Protein AF-A0A7W8NBH7-F1 (afdb_monomer_lite)

Radius of gyration: 16.89 Å; chains: 1; bounding box: 38×24×56 Å

Structure (mmCIF, N/CA/C/O backbone):
data_AF-A0A7W8NBH7-F1
#
_entry.id   AF-A0A7W8NBH7-F1
#
loop_
_atom_site.group_PDB
_atom_site.id
_atom_site.type_symbol
_atom_site.label_atom_id
_atom_site.label_alt_id
_atom_site.label_comp_id
_atom_site.label_asym_id
_atom_site.label_entity_id
_atom_site.label_seq_id
_atom_site.pdbx_PDB_ins_code
_atom_site.Cartn_x
_atom_site.Cartn_y
_atom_site.Cartn_z
_atom_site.occupancy
_atom_site.B_iso_or_equiv
_atom_site.auth_seq_id
_atom_site.auth_comp_id
_atom_site.auth_asym_id
_atom_site.auth_atom_id
_atom_site.pdbx_PDB_model_num
ATOM 1 N N . MET A 1 1 ? 9.100 4.836 38.110 1.00 39.12 1 MET A N 1
ATOM 2 C CA . MET A 1 1 ? 7.838 4.138 38.430 1.00 39.12 1 MET A CA 1
ATOM 3 C C . MET A 1 1 ? 6.804 4.606 37.420 1.00 39.12 1 MET A C 1
ATOM 5 O O . MET A 1 1 ? 6.423 5.764 37.499 1.00 39.12 1 MET A O 1
ATOM 9 N N . THR A 1 2 ? 6.393 3.784 36.453 1.00 36.31 2 THR A N 1
ATOM 10 C CA . THR A 1 2 ? 5.318 4.184 35.526 1.00 36.31 2 THR A CA 1
ATOM 11 C C . THR A 1 2 ? 4.291 3.064 35.454 1.00 36.31 2 THR A C 1
ATOM 13 O O . THR A 1 2 ? 4.580 1.980 34.955 1.00 36.31 2 THR A O 1
ATOM 16 N N . GLY A 1 3 ? 3.137 3.328 36.069 1.00 39.16 3 GLY A N 1
ATOM 17 C CA . GLY A 1 3 ? 1.977 2.447 36.165 1.00 39.16 3 GLY A CA 1
ATOM 18 C C . GLY A 1 3 ? 1.180 2.333 34.856 1.00 39.16 3 GLY A C 1
ATOM 19 O O . GLY A 1 3 ? 1.622 2.809 33.812 1.00 39.16 3 GLY A O 1
ATOM 20 N N . PRO A 1 4 ? 0.024 1.652 34.902 1.00 45.53 4 PRO A N 1
ATOM 21 C CA . PRO A 1 4 ? -0.508 0.839 33.815 1.00 45.53 4 PRO A CA 1
ATOM 22 C C . PRO A 1 4 ? -0.937 1.677 32.611 1.00 45.53 4 PRO A C 1
ATOM 24 O O . PRO A 1 4 ? -1.745 2.596 32.731 1.00 45.53 4 PRO A O 1
ATOM 27 N N . ALA A 1 5 ? -0.426 1.311 31.434 1.00 42.94 5 ALA A N 1
ATOM 28 C CA . ALA A 1 5 ? -0.886 1.829 30.157 1.00 42.94 5 ALA A CA 1
ATOM 29 C C . ALA A 1 5 ? -2.399 1.599 30.036 1.00 42.94 5 ALA A C 1
ATOM 31 O O . ALA A 1 5 ? -2.862 0.472 29.830 1.00 42.94 5 ALA A O 1
ATOM 32 N N . ALA A 1 6 ? -3.172 2.678 30.172 1.00 47.28 6 ALA A N 1
ATOM 33 C CA . ALA A 1 6 ? -4.533 2.728 29.674 1.00 47.28 6 ALA A CA 1
ATOM 34 C C . ALA A 1 6 ? -4.504 2.187 28.242 1.00 47.28 6 ALA A C 1
ATOM 36 O O . ALA A 1 6 ? -3.648 2.576 27.446 1.00 47.28 6 ALA A O 1
ATOM 37 N N . LYS A 1 7 ? -5.375 1.220 27.950 1.00 47.88 7 LYS A N 1
ATOM 38 C CA . LYS A 1 7 ? -5.447 0.520 26.666 1.00 47.88 7 LYS A CA 1
ATOM 39 C C . LYS A 1 7 ? -5.925 1.486 25.585 1.00 47.88 7 LYS A C 1
ATOM 41 O O . LYS A 1 7 ? -7.075 1.418 25.159 1.00 47.88 7 LYS A O 1
ATOM 46 N N . THR A 1 8 ? -5.067 2.409 25.166 1.00 49.50 8 THR A N 1
ATOM 47 C CA . THR A 1 8 ? -5.305 3.237 23.994 1.00 49.50 8 THR A CA 1
ATOM 48 C C . THR A 1 8 ? -5.417 2.268 22.825 1.00 49.50 8 THR A C 1
ATOM 50 O O . THR A 1 8 ? -4.460 1.525 22.577 1.00 49.50 8 THR A O 1
ATOM 53 N N . PRO A 1 9 ? -6.582 2.186 22.159 1.00 55.78 9 PRO A N 1
ATOM 54 C CA . PRO A 1 9 ? -6.748 1.281 21.039 1.00 55.78 9 PRO A CA 1
ATOM 55 C C . PRO A 1 9 ? -5.651 1.602 20.036 1.00 55.78 9 PRO A C 1
ATOM 57 O O . PRO A 1 9 ? -5.434 2.764 19.689 1.00 55.78 9 PRO A O 1
ATOM 60 N N . THR A 1 10 ? -4.917 0.576 19.611 1.00 65.69 10 THR A N 1
ATOM 61 C CA . THR A 1 10 ? -3.882 0.787 18.604 1.00 65.69 10 THR A CA 1
ATOM 62 C C . THR A 1 10 ? -4.540 1.417 17.371 1.00 65.69 10 THR A C 1
ATOM 64 O O . THR A 1 10 ? -5.718 1.156 17.102 1.00 65.69 10 THR A O 1
ATOM 67 N N . PRO A 1 11 ? -3.827 2.229 16.579 1.00 65.06 11 PRO A N 1
ATOM 68 C CA . PRO A 1 11 ? -4.397 2.818 15.364 1.00 65.06 11 PRO A CA 1
ATOM 69 C C . PRO A 1 11 ? -4.988 1.754 14.416 1.00 65.06 11 PRO A C 1
ATOM 71 O O . PRO A 1 11 ? -5.954 2.009 13.700 1.00 65.06 11 PRO A O 1
ATOM 74 N N . GLN A 1 12 ? -4.476 0.519 14.467 1.00 64.00 12 GLN A N 1
ATOM 75 C CA . GLN A 1 12 ? -5.028 -0.635 13.757 1.00 64.00 12 GLN A CA 1
ATOM 76 C C . GLN A 1 12 ? -6.368 -1.122 14.343 1.00 64.00 12 GLN A C 1
ATOM 78 O O . GLN A 1 12 ? -7.267 -1.508 13.596 1.00 64.00 12 GLN A O 1
ATOM 83 N N . GLN A 1 13 ? -6.529 -1.069 15.666 1.00 72.69 13 GLN A N 1
ATOM 84 C CA . GLN A 1 13 ? -7.753 -1.433 16.380 1.00 72.69 13 GLN A CA 1
ATOM 85 C C . GLN A 1 13 ? -8.856 -0.374 16.222 1.00 72.69 13 GLN A C 1
ATOM 87 O O . GLN A 1 13 ? -10.010 -0.742 15.997 1.00 72.69 13 GLN A O 1
ATOM 92 N N . GLN A 1 14 ? -8.511 0.922 16.247 1.00 76.12 14 GLN A N 1
ATOM 93 C CA . GLN A 1 14 ? -9.457 1.999 15.906 1.00 76.12 14 GLN A CA 1
ATOM 94 C C . GLN A 1 14 ? -9.997 1.814 14.490 1.00 76.12 14 GLN A C 1
ATOM 96 O O . GLN A 1 14 ? -11.205 1.791 14.271 1.00 76.12 14 GLN A O 1
ATOM 101 N N . ARG A 1 15 ? -9.094 1.564 13.543 1.00 75.62 15 ARG A N 1
ATOM 102 C CA . ARG A 1 15 ? -9.449 1.347 12.147 1.00 75.62 15 ARG A CA 1
ATOM 103 C C . ARG A 1 15 ? -10.318 0.115 11.927 1.00 75.62 15 ARG A C 1
ATOM 105 O O . ARG A 1 15 ? -11.246 0.177 11.136 1.00 75.62 15 ARG A O 1
ATOM 112 N N . MET A 1 16 ? -10.077 -0.985 12.638 1.00 83.19 16 MET A N 1
ATOM 113 C CA . MET A 1 16 ? -10.953 -2.162 12.574 1.00 83.19 16 MET A CA 1
ATOM 114 C C . MET A 1 16 ? -12.377 -1.845 13.055 1.00 83.19 16 MET A C 1
ATOM 116 O O . MET A 1 16 ? -13.351 -2.341 12.482 1.00 83.19 16 MET A O 1
ATOM 120 N N . SER A 1 17 ? -12.505 -1.006 14.085 1.00 81.31 17 SER A N 1
ATOM 121 C CA . SER A 1 17 ? -13.803 -0.559 14.596 1.00 81.31 17 SER A CA 1
ATOM 122 C C . SER A 1 17 ? -14.525 0.334 13.580 1.00 81.31 17 SER A C 1
ATOM 124 O O . SER A 1 17 ? -15.684 0.078 13.254 1.00 81.31 17 SER A O 1
ATOM 126 N N . ASP A 1 18 ? -13.818 1.298 12.982 1.00 80.62 18 ASP A N 1
ATOM 127 C CA . ASP A 1 18 ? -14.334 2.151 11.903 1.00 80.62 18 ASP A CA 1
ATOM 128 C C . ASP A 1 18 ? -14.751 1.351 10.664 1.00 80.62 18 ASP A C 1
ATOM 130 O O . ASP A 1 18 ? -15.854 1.533 10.147 1.00 80.62 18 ASP A O 1
ATOM 134 N N . CYS A 1 19 ? -13.925 0.392 10.232 1.00 84.88 19 CYS A N 1
ATOM 135 C CA . CYS A 1 19 ? -14.255 -0.506 9.128 1.00 84.88 19 CYS A CA 1
ATOM 136 C C . CYS A 1 19 ? -15.521 -1.313 9.409 1.00 84.88 19 CYS A C 1
ATOM 138 O O . CYS A 1 19 ? -16.366 -1.448 8.529 1.00 84.88 19 CYS A O 1
ATOM 140 N N . ASN A 1 20 ? -15.692 -1.832 10.624 1.00 83.56 20 ASN A N 1
ATOM 141 C CA . ASN A 1 20 ? -16.921 -2.537 10.986 1.00 83.56 20 ASN A CA 1
ATOM 142 C C . ASN A 1 20 ? -18.133 -1.599 11.001 1.00 83.56 20 ASN A C 1
ATOM 144 O O . ASN A 1 20 ? -19.194 -1.965 10.492 1.00 83.56 20 ASN A O 1
ATOM 148 N N . LYS A 1 21 ? -17.967 -0.374 11.512 1.00 83.62 21 LYS A N 1
ATOM 149 C CA . LYS A 1 21 ? -19.030 0.636 11.568 1.00 83.62 21 LYS A CA 1
ATOM 150 C C . LYS A 1 21 ? -19.478 1.059 10.166 1.00 83.62 21 LYS A C 1
ATOM 152 O O . LYS A 1 21 ? -20.676 1.125 9.905 1.00 83.62 21 LYS A O 1
ATOM 157 N N . GLN A 1 22 ? -18.542 1.247 9.239 1.00 77.75 22 GLN A N 1
ATOM 158 C CA . GLN A 1 22 ? -18.819 1.588 7.836 1.00 77.75 22 GLN A CA 1
ATOM 159 C C . GLN A 1 22 ? -19.246 0.377 6.977 1.00 77.75 22 GLN A C 1
ATOM 161 O O . GLN A 1 22 ? -19.785 0.533 5.876 1.00 77.75 22 GLN A O 1
ATOM 166 N N . ALA A 1 23 ? -19.030 -0.845 7.471 1.00 79.56 23 ALA A N 1
ATOM 167 C CA . ALA A 1 23 ? -19.559 -2.077 6.888 1.00 79.56 23 ALA A CA 1
ATOM 168 C C . ALA A 1 23 ? -21.008 -2.363 7.322 1.00 79.56 23 ALA A C 1
ATOM 170 O O . ALA A 1 23 ? -21.567 -3.400 6.946 1.00 79.56 23 ALA A O 1
ATOM 171 N N . THR A 1 24 ? -21.622 -1.486 8.124 1.00 78.31 24 THR A N 1
ATOM 172 C CA . THR A 1 24 ? -23.044 -1.576 8.476 1.00 78.31 24 THR A CA 1
ATOM 173 C C . THR A 1 24 ? -23.880 -1.425 7.206 1.00 78.31 24 THR A C 1
ATOM 175 O O . THR A 1 24 ? -23.672 -0.503 6.425 1.00 78.31 24 THR A O 1
ATOM 178 N N . GLY A 1 25 ? -24.785 -2.372 6.959 1.00 78.56 25 GLY A N 1
ATOM 179 C CA . GLY A 1 25 ? -25.605 -2.408 5.742 1.00 78.56 25 GLY A CA 1
ATOM 180 C C . GLY A 1 25 ? -24.975 -3.144 4.553 1.00 78.56 25 GLY A C 1
ATOM 181 O O . GLY A 1 25 ? -25.705 -3.524 3.644 1.00 78.56 25 GLY A O 1
ATOM 182 N N . LYS A 1 26 ? -23.667 -3.446 4.578 1.00 78.31 26 LYS A N 1
ATOM 183 C CA . LYS A 1 26 ? -23.029 -4.316 3.574 1.00 78.31 26 LYS A CA 1
ATOM 184 C C . LYS A 1 26 ? -23.121 -5.779 4.013 1.00 78.31 26 LYS A C 1
ATOM 186 O O . LYS A 1 26 ? -22.800 -6.110 5.157 1.00 78.31 26 LYS A O 1
ATOM 191 N N . LYS A 1 27 ? -23.551 -6.669 3.117 1.00 81.31 27 LYS A N 1
ATOM 192 C CA . LYS A 1 27 ? -23.689 -8.117 3.360 1.00 81.31 27 LYS A CA 1
ATOM 193 C C . LYS A 1 27 ? -23.027 -8.902 2.229 1.00 81.31 27 LYS A C 1
ATOM 195 O O . LYS A 1 27 ? -22.94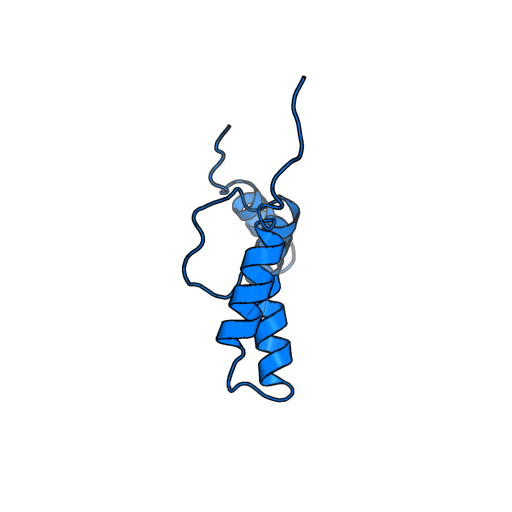2 -8.417 1.110 1.00 81.31 27 LYS A O 1
ATOM 200 N N . GLY A 1 28 ? -22.561 -10.112 2.534 1.00 82.38 28 GLY A N 1
ATOM 201 C CA . GLY A 1 28 ? -21.941 -10.991 1.542 1.00 82.38 28 GLY A CA 1
ATOM 202 C C . GLY A 1 28 ? -20.595 -10.470 1.032 1.00 82.38 28 GLY A C 1
ATOM 203 O O . GLY A 1 28 ? -19.774 -9.975 1.812 1.00 82.38 28 GLY A O 1
ATOM 204 N N . ASP A 1 29 ? -20.374 -10.604 -0.273 1.00 84.19 29 ASP A N 1
ATOM 205 C CA . ASP A 1 29 ? -19.104 -10.281 -0.932 1.00 84.19 29 ASP A CA 1
ATOM 206 C C . ASP A 1 29 ? -18.731 -8.792 -0.799 1.00 84.19 29 ASP A C 1
ATOM 208 O O . ASP A 1 29 ? -17.580 -8.447 -0.525 1.00 84.19 29 ASP A O 1
ATOM 212 N N . ASP A 1 30 ? -19.739 -7.917 -0.811 1.00 80.00 30 ASP A N 1
ATOM 213 C CA . ASP A 1 30 ? -19.597 -6.473 -0.610 1.00 80.00 30 ASP A CA 1
ATOM 214 C C . ASP A 1 30 ? -18.954 -6.120 0.735 1.00 80.00 30 ASP A C 1
ATOM 216 O O . ASP A 1 30 ? -18.052 -5.283 0.813 1.00 80.00 30 ASP A O 1
ATOM 220 N N . ARG A 1 31 ? -19.356 -6.802 1.819 1.00 84.56 3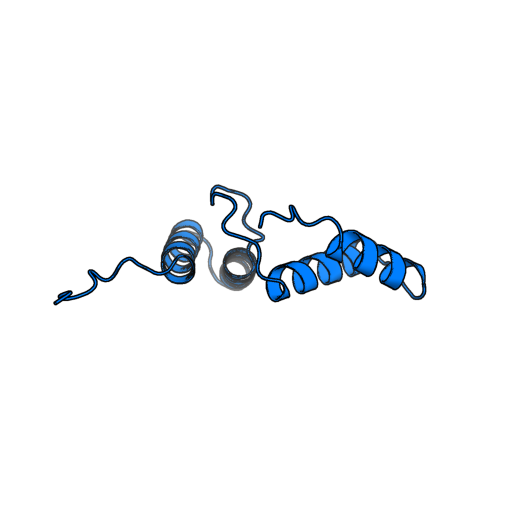1 ARG A N 1
ATOM 221 C CA . ARG A 1 31 ? -18.741 -6.602 3.142 1.00 84.56 31 ARG A CA 1
ATOM 222 C C . ARG A 1 31 ? -17.289 -7.056 3.136 1.00 84.56 31 ARG A C 1
ATOM 224 O O . ARG A 1 31 ? -16.452 -6.391 3.739 1.00 84.56 31 ARG A O 1
ATOM 231 N N . LYS A 1 32 ? -16.978 -8.172 2.478 1.00 80.50 32 LYS A N 1
ATOM 232 C CA . LYS A 1 32 ? -15.630 -8.754 2.459 1.00 80.50 32 LYS A CA 1
ATOM 233 C C . LYS A 1 32 ? -14.656 -7.880 1.670 1.00 80.50 32 LYS A C 1
ATOM 235 O O . LYS A 1 32 ? -13.546 -7.613 2.148 1.00 80.50 32 LYS A O 1
ATOM 240 N N . THR A 1 33 ? -15.090 -7.395 0.511 1.00 80.94 33 THR A N 1
ATOM 241 C CA . THR A 1 33 ? -14.339 -6.458 -0.329 1.00 80.94 33 THR A CA 1
ATOM 242 C C . THR A 1 33 ? -14.147 -5.132 0.397 1.00 80.94 33 THR A C 1
ATOM 244 O O . THR A 1 33 ? -13.013 -4.671 0.542 1.00 80.94 33 THR A O 1
ATOM 247 N N . PHE A 1 34 ? -15.215 -4.588 0.984 1.00 83.75 34 PHE A N 1
ATOM 248 C CA . PHE A 1 34 ? -15.152 -3.361 1.769 1.00 83.75 34 PHE A CA 1
ATOM 249 C C . PHE A 1 34 ? -14.223 -3.479 2.986 1.00 83.75 34 PHE A C 1
ATOM 251 O O . PHE A 1 34 ? -13.350 -2.636 3.178 1.00 83.75 34 PHE A O 1
ATOM 258 N N . MET A 1 35 ? -14.350 -4.541 3.785 1.00 84.50 35 MET A N 1
ATOM 259 C CA . MET A 1 35 ? -13.541 -4.743 4.989 1.00 84.50 35 MET A CA 1
ATOM 260 C C . MET A 1 35 ? -12.068 -4.957 4.632 1.00 84.50 35 MET A C 1
ATOM 262 O O . MET A 1 35 ? -11.195 -4.388 5.280 1.00 84.50 35 MET A O 1
ATOM 266 N N . SER A 1 36 ? -11.786 -5.685 3.545 1.00 80.00 36 SER A N 1
ATOM 267 C CA . SER A 1 36 ? -10.427 -5.846 3.022 1.00 80.00 36 SER A CA 1
ATOM 268 C C . SER A 1 36 ? -9.834 -4.522 2.553 1.00 80.00 36 SER A C 1
ATOM 270 O O . SER A 1 36 ? -8.693 -4.215 2.890 1.00 80.00 36 SER A O 1
ATOM 272 N N . SER A 1 37 ? -10.573 -3.725 1.785 1.00 80.12 37 SER A N 1
ATOM 273 C CA . SER A 1 37 ? -10.115 -2.407 1.336 1.00 80.12 37 SER A CA 1
ATOM 274 C C . SER A 1 37 ? -9.945 -1.436 2.503 1.00 80.12 37 SER A C 1
ATOM 276 O O . SER A 1 37 ? -8.957 -0.708 2.548 1.00 80.12 37 SER A O 1
ATOM 278 N N . CYS A 1 38 ? -10.809 -1.494 3.511 1.00 81.94 38 CYS A N 1
ATOM 279 C CA . CYS A 1 38 ? -10.720 -0.660 4.703 1.00 81.94 38 CYS A CA 1
ATOM 280 C C . CYS A 1 38 ? -9.519 -1.034 5.599 1.00 81.94 38 CYS A C 1
ATOM 282 O O . CYS A 1 38 ? -8.702 -0.181 5.965 1.00 81.94 38 CYS A O 1
ATOM 284 N N . LEU A 1 39 ? -9.293 -2.330 5.832 1.00 75.56 39 LEU A N 1
ATOM 285 C CA . LEU A 1 39 ? -8.106 -2.860 6.523 1.00 75.56 39 LEU A CA 1
ATOM 286 C C . LEU A 1 39 ? -6.802 -2.656 5.737 1.00 75.56 39 LEU A C 1
ATOM 288 O O . LEU A 1 39 ? -5.739 -2.527 6.344 1.00 75.56 39 LEU A O 1
ATOM 292 N N . LYS A 1 40 ? -6.871 -2.549 4.403 1.00 74.06 40 LYS A N 1
ATOM 293 C CA . LYS A 1 40 ? -5.733 -2.189 3.532 1.00 74.06 40 LYS A CA 1
ATOM 294 C C . LYS A 1 40 ? -5.493 -0.686 3.417 1.00 74.06 40 LYS A C 1
ATOM 296 O O . LYS A 1 40 ? -4.355 -0.279 3.235 1.00 74.06 40 LYS A O 1
ATOM 301 N N . GLY A 1 41 ? -6.518 0.132 3.634 1.00 66.19 41 GLY A N 1
ATOM 302 C CA . GLY A 1 41 ? -6.390 1.593 3.805 1.00 66.19 41 GLY A CA 1
ATOM 303 C C . GLY A 1 41 ? -6.859 2.352 2.592 1.00 66.19 41 GLY A C 1
ATOM 304 O O . GLY A 1 41 ? -6.495 3.500 2.397 1.00 66.19 41 GLY A O 1
ATOM 305 N N . GLN A 1 42 ? -7.655 1.667 1.780 1.00 61.16 42 GLN A N 1
ATOM 306 C CA . GLN A 1 42 ? -8.263 2.154 0.560 1.00 61.16 42 GLN A CA 1
ATOM 307 C C . GLN A 1 42 ? -9.618 2.829 0.820 1.00 61.16 42 GLN A C 1
ATOM 309 O O . GLN A 1 42 ? -10.200 3.361 -0.115 1.00 61.16 42 GLN A O 1
ATOM 314 N N . THR A 1 43 ? -10.146 2.825 2.053 1.00 54.06 43 THR A N 1
ATOM 315 C CA . THR A 1 43 ? -11.313 3.646 2.411 1.00 54.06 43 THR A CA 1
ATOM 316 C C . THR A 1 43 ? -10.852 5.058 2.737 1.00 54.06 43 THR A C 1
ATOM 318 O O . THR A 1 43 ? -10.411 5.360 3.846 1.00 54.06 43 THR A O 1
ATOM 321 N N . THR A 1 44 ? -10.924 5.908 1.724 1.00 54.53 44 THR A N 1
ATOM 322 C CA . THR A 1 44 ? -10.622 7.335 1.758 1.00 54.53 44 THR A CA 1
ATOM 323 C C . THR A 1 44 ? -11.644 8.076 2.621 1.00 54.53 44 THR A C 1
ATOM 325 O O . THR A 1 44 ? -12.622 8.602 2.110 1.00 54.53 44 THR A O 1
ATOM 328 N N . ALA A 1 45 ? -11.442 8.105 3.935 1.00 50.81 45 ALA A N 1
ATOM 329 C CA . ALA A 1 45 ? -11.957 9.164 4.800 1.00 50.81 45 ALA A CA 1
ATOM 330 C C . ALA A 1 45 ? -11.275 9.082 6.169 1.00 50.81 45 ALA A C 1
ATOM 332 O O . ALA A 1 45 ? -11.490 8.147 6.930 1.00 50.81 45 ALA A O 1
ATOM 333 N N . MET A 1 46 ? -10.468 10.104 6.457 1.00 50.00 46 MET A N 1
ATOM 334 C CA . MET A 1 46 ? -10.060 10.522 7.800 1.00 50.00 46 MET A CA 1
ATOM 335 C C . MET A 1 46 ? -9.260 9.504 8.627 1.00 50.00 46 MET A C 1
ATOM 337 O O . MET A 1 46 ? -9.724 8.957 9.619 1.00 50.00 46 MET A O 1
ATOM 341 N N . ALA A 1 47 ? -7.975 9.383 8.309 1.00 43.53 47 ALA A N 1
ATOM 342 C CA . ALA A 1 47 ? -6.970 9.228 9.351 1.00 43.53 47 ALA A CA 1
ATOM 343 C C . ALA A 1 47 ? -5.800 10.150 9.005 1.00 43.53 47 ALA A C 1
ATOM 345 O O . ALA A 1 47 ? -5.262 10.091 7.900 1.00 43.53 47 ALA A O 1
ATOM 346 N N . ALA A 1 48 ? -5.442 11.028 9.942 1.00 39.00 48 ALA A N 1
ATOM 347 C CA . ALA A 1 48 ? -4.213 11.812 9.910 1.00 39.00 48 ALA A CA 1
ATOM 348 C C . ALA A 1 48 ? -3.009 10.930 9.499 1.00 39.00 48 ALA A C 1
ATOM 350 O O . ALA A 1 48 ? -3.037 9.721 9.764 1.00 39.00 48 ALA A O 1
ATOM 351 N N . PRO A 1 49 ? -1.962 11.494 8.862 1.00 43.94 49 PRO A N 1
ATOM 352 C CA . PRO A 1 49 ? -0.904 10.750 8.183 1.00 43.94 49 PRO A CA 1
ATOM 353 C C . PRO A 1 49 ? 0.029 10.096 9.206 1.00 43.94 49 PRO A C 1
ATOM 355 O O . PRO A 1 49 ? 1.168 10.505 9.412 1.00 43.94 49 PRO A O 1
ATOM 358 N N . THR A 1 50 ? -0.447 9.059 9.884 1.00 47.19 50 THR A N 1
ATOM 359 C CA . THR A 1 50 ? 0.399 8.193 10.694 1.00 47.19 50 THR A CA 1
ATOM 360 C C . THR A 1 50 ? 1.148 7.302 9.716 1.00 47.19 50 THR A C 1
ATOM 362 O O . THR A 1 50 ? 0.595 6.349 9.174 1.00 47.19 50 THR A O 1
ATOM 365 N N . LYS A 1 51 ? 2.368 7.757 9.391 1.00 49.19 51 LYS A N 1
ATOM 366 C CA . LYS A 1 51 ? 3.415 7.137 8.566 1.00 49.19 51 LYS A CA 1
ATOM 367 C C . LYS A 1 51 ? 2.958 5.815 7.934 1.00 49.19 51 LYS A C 1
ATOM 369 O O . LYS A 1 51 ? 3.013 4.774 8.585 1.00 49.19 51 LYS A O 1
ATOM 374 N N . MET A 1 52 ? 2.506 5.853 6.671 1.00 56.56 52 MET A N 1
ATOM 375 C CA . MET A 1 52 ? 2.272 4.623 5.906 1.00 56.56 52 MET A CA 1
ATOM 376 C C . MET A 1 52 ? 3.505 3.736 6.064 1.00 56.56 52 MET A C 1
ATOM 378 O O . MET A 1 52 ? 4.611 4.131 5.691 1.00 56.56 52 MET A O 1
ATOM 382 N N . THR A 1 53 ? 3.326 2.555 6.650 1.00 66.44 53 THR A N 1
ATOM 383 C CA . THR A 1 53 ? 4.440 1.626 6.830 1.00 66.44 53 THR A CA 1
ATOM 384 C C . THR A 1 53 ? 4.993 1.255 5.454 1.00 66.44 53 THR A C 1
ATOM 386 O O . THR A 1 53 ? 4.248 1.177 4.471 1.00 66.44 53 THR A O 1
ATOM 389 N N . GLN A 1 54 ? 6.299 0.992 5.362 1.00 64.81 54 GLN A N 1
ATOM 390 C CA . GLN A 1 54 ? 6.946 0.568 4.110 1.00 64.81 54 GLN A CA 1
ATOM 391 C C . GLN A 1 54 ? 6.193 -0.585 3.410 1.00 64.81 54 GLN A C 1
ATOM 393 O O . GLN A 1 54 ? 6.137 -0.641 2.182 1.00 64.81 54 GLN A O 1
ATOM 398 N N . GLN A 1 55 ? 5.547 -1.465 4.181 1.00 68.75 55 GLN A N 1
ATOM 399 C CA . GLN A 1 55 ? 4.756 -2.588 3.677 1.00 68.75 55 GLN A CA 1
ATOM 400 C C . GLN A 1 55 ? 3.416 -2.160 3.047 1.00 68.75 55 GLN A C 1
ATOM 402 O O . GLN A 1 55 ? 3.041 -2.652 1.978 1.00 68.75 55 GLN A O 1
ATOM 407 N N . GLN A 1 56 ? 2.715 -1.198 3.654 1.00 72.31 56 GLN A N 1
ATOM 408 C CA . GLN A 1 56 ? 1.502 -0.600 3.077 1.00 72.31 56 GLN A CA 1
ATOM 409 C C . GLN A 1 56 ? 1.830 0.171 1.798 1.00 72.31 56 GLN A C 1
ATOM 411 O O . GLN A 1 56 ? 1.145 0.021 0.784 1.00 72.31 56 GLN A O 1
ATOM 416 N N . LYS A 1 57 ? 2.943 0.908 1.810 1.00 73.38 57 LYS A N 1
ATOM 417 C CA . LYS A 1 57 ? 3.440 1.643 0.648 1.00 73.38 57 LYS A CA 1
ATOM 418 C C . LYS A 1 57 ? 3.753 0.716 -0.525 1.00 73.38 57 LYS A C 1
ATOM 420 O O . LYS A 1 57 ? 3.275 0.940 -1.633 1.00 73.38 57 LYS A O 1
ATOM 425 N N . MET A 1 58 ? 4.491 -0.366 -0.279 1.00 83.50 58 MET A N 1
ATOM 426 C CA . MET A 1 58 ? 4.800 -1.360 -1.308 1.00 83.50 58 MET A CA 1
ATOM 427 C C . MET A 1 58 ? 3.533 -1.985 -1.901 1.00 83.50 58 MET A C 1
ATOM 429 O O . MET A 1 58 ? 3.462 -2.197 -3.113 1.00 83.50 58 MET A O 1
ATOM 433 N N . THR A 1 59 ? 2.527 -2.249 -1.068 1.00 80.25 59 THR A N 1
ATOM 434 C CA . THR A 1 59 ? 1.247 -2.811 -1.514 1.00 80.25 59 THR A CA 1
ATOM 435 C C . THR A 1 59 ? 0.487 -1.830 -2.405 1.00 80.25 59 THR A C 1
ATOM 437 O O . THR A 1 59 ? 0.032 -2.228 -3.477 1.00 80.25 59 THR A O 1
ATOM 440 N N . SER A 1 60 ? 0.416 -0.550 -2.024 1.00 78.81 60 SER A N 1
ATOM 441 C CA . SER A 1 60 ? -0.217 0.490 -2.848 1.00 78.81 60 SER A CA 1
ATOM 442 C C . SER A 1 60 ? 0.515 0.670 -4.177 1.00 78.81 60 SER A C 1
ATOM 444 O O . SER A 1 60 ? -0.107 0.567 -5.227 1.00 78.81 60 SER A O 1
ATOM 446 N N . CYS A 1 61 ? 1.848 0.800 -4.162 1.00 85.62 61 CYS A N 1
ATOM 447 C CA . CYS A 1 61 ? 2.644 0.915 -5.389 1.00 85.62 61 CYS A CA 1
ATOM 448 C C . CYS A 1 61 ? 2.473 -0.301 -6.318 1.00 85.62 61 CYS A C 1
ATOM 450 O O . CYS A 1 61 ? 2.483 -0.165 -7.537 1.00 85.62 61 CYS A O 1
ATOM 452 N N . ASN A 1 62 ? 2.300 -1.507 -5.769 1.00 84.88 62 ASN A N 1
ATOM 453 C CA . ASN A 1 62 ? 2.010 -2.692 -6.578 1.00 84.88 62 ASN A CA 1
ATOM 454 C C . ASN A 1 62 ? 0.584 -2.696 -7.142 1.00 84.88 62 ASN A C 1
ATOM 456 O O . ASN A 1 62 ? 0.387 -3.154 -8.268 1.00 84.88 62 ASN A O 1
ATOM 460 N N . ALA A 1 63 ? -0.399 -2.221 -6.375 1.00 82.81 63 ALA A N 1
ATOM 461 C CA 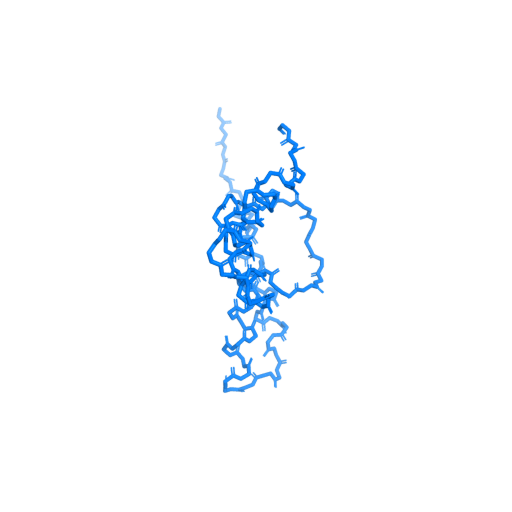. ALA A 1 63 ? -1.780 -2.101 -6.827 1.00 82.81 63 ALA A CA 1
ATOM 462 C C . ALA A 1 63 ? -1.889 -1.076 -7.962 1.00 82.81 63 ALA A C 1
ATOM 464 O O . ALA A 1 63 ? -2.382 -1.417 -9.032 1.00 82.81 63 ALA A O 1
ATOM 465 N N . ASP A 1 64 ? -1.324 0.118 -7.783 1.00 80.94 64 ASP A N 1
ATOM 466 C CA . ASP A 1 64 ? -1.265 1.147 -8.821 1.00 80.94 64 ASP A CA 1
ATOM 467 C C . ASP A 1 64 ? -0.529 0.669 -10.075 1.00 80.94 64 ASP A C 1
ATOM 469 O O . ASP A 1 64 ? -1.002 0.901 -11.186 1.00 80.94 64 ASP A O 1
ATOM 473 N N . ALA A 1 65 ? 0.583 -0.060 -9.924 1.00 85.38 65 ALA A N 1
ATOM 474 C CA . ALA A 1 65 ? 1.291 -0.634 -11.066 1.00 85.38 65 ALA A CA 1
ATOM 475 C C . ALA A 1 65 ? 0.419 -1.621 -11.856 1.00 85.38 65 ALA A C 1
ATOM 477 O O . ALA A 1 65 ? 0.477 -1.640 -13.084 1.00 85.38 65 ALA A O 1
ATOM 478 N N . LYS A 1 66 ? -0.399 -2.429 -11.167 1.00 82.25 66 LYS A N 1
ATOM 479 C CA . LYS A 1 66 ? -1.350 -3.352 -11.803 1.00 82.25 66 LYS A CA 1
ATOM 480 C C . LYS A 1 66 ? -2.510 -2.612 -12.469 1.00 82.25 66 LYS A C 1
ATOM 482 O O . LYS A 1 66 ? -2.844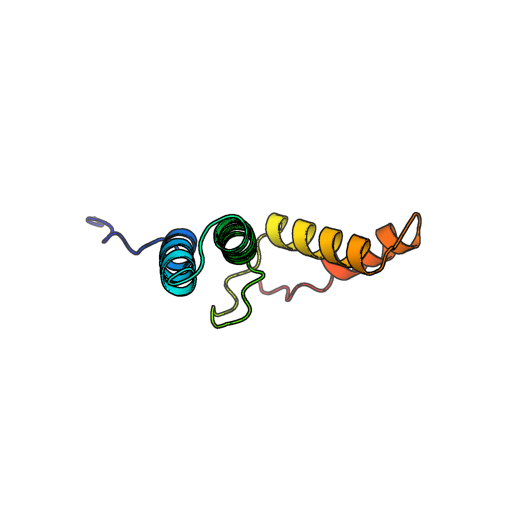 -2.949 -13.598 1.00 82.25 66 LYS A O 1
ATOM 487 N N . THR A 1 67 ? -3.081 -1.601 -11.815 1.00 84.44 67 THR A N 1
ATOM 488 C CA . THR A 1 67 ? -4.172 -0.776 -12.367 1.00 84.44 67 THR A CA 1
ATOM 489 C C . THR A 1 67 ? -3.723 -0.007 -13.605 1.00 84.44 67 THR A C 1
ATOM 491 O O . THR A 1 67 ? -4.453 0.079 -14.584 1.00 84.44 67 THR A O 1
ATOM 494 N N . LYS A 1 68 ? -2.486 0.496 -13.599 1.00 79.31 68 LYS A N 1
ATOM 495 C CA . LYS A 1 68 ? -1.850 1.142 -14.755 1.00 79.31 68 LYS A CA 1
ATOM 496 C C . LYS A 1 68 ? -1.327 0.140 -15.792 1.00 79.31 68 LYS A C 1
ATOM 498 O O . LYS A 1 68 ? -0.696 0.551 -16.759 1.00 79.31 68 LYS A O 1
ATOM 503 N N . ALA A 1 69 ? -1.553 -1.159 -15.573 1.00 88.12 69 ALA A N 1
ATOM 504 C CA . ALA A 1 69 ? -1.083 -2.260 -16.407 1.00 88.12 69 ALA A CA 1
ATOM 505 C C . ALA A 1 69 ? 0.416 -2.171 -16.762 1.00 88.12 69 ALA A C 1
ATOM 507 O O . ALA A 1 69 ? 0.837 -2.624 -17.828 1.00 88.12 69 ALA A O 1
ATOM 508 N N . LEU A 1 70 ? 1.227 -1.610 -15.856 1.00 86.81 70 LEU A N 1
ATOM 509 C CA . LEU A 1 70 ? 2.658 -1.419 -16.064 1.00 86.81 70 LEU A CA 1
ATOM 510 C C . LEU A 1 70 ? 3.358 -2.778 -16.022 1.00 86.81 70 LEU A C 1
ATOM 512 O O . LEU A 1 70 ? 3.167 -3.579 -15.097 1.00 86.81 70 LEU A O 1
ATOM 516 N N . LYS A 1 71 ? 4.197 -3.035 -17.022 1.00 86.94 71 LYS A N 1
ATOM 517 C CA . LYS A 1 71 ? 4.923 -4.296 -17.208 1.00 86.94 71 LYS A CA 1
ATOM 518 C C . LYS A 1 71 ? 6.402 -4.000 -17.434 1.00 86.94 71 LYS A C 1
ATOM 520 O O . LYS A 1 71 ? 6.763 -2.912 -17.860 1.00 86.94 71 LYS A O 1
ATOM 525 N N . GLY A 1 72 ? 7.263 -4.967 -17.121 1.00 88.19 72 GLY A N 1
ATOM 526 C CA . GLY A 1 72 ? 8.700 -4.851 -17.374 1.00 88.19 72 GLY A CA 1
ATOM 527 C C . GLY A 1 72 ? 9.335 -3.610 -16.735 1.00 88.19 72 GLY A C 1
ATOM 528 O O . GLY A 1 72 ? 9.191 -3.377 -15.530 1.00 88.19 72 GLY A O 1
ATOM 529 N N . ALA A 1 73 ? 10.048 -2.831 -17.549 1.00 91.25 73 ALA A N 1
ATOM 530 C CA . ALA A 1 73 ? 10.777 -1.642 -17.117 1.00 91.25 73 ALA A CA 1
ATOM 531 C C . ALA A 1 73 ? 9.856 -0.571 -16.505 1.00 91.25 73 ALA A C 1
ATOM 533 O O . ALA A 1 73 ? 10.192 -0.018 -15.456 1.00 91.25 73 ALA A O 1
ATOM 534 N N . ASP A 1 74 ? 8.663 -0.356 -17.069 1.00 88.69 74 ASP A N 1
ATOM 535 C CA . ASP A 1 74 ? 7.720 0.669 -16.603 1.00 88.69 74 ASP A CA 1
ATOM 536 C C . ASP A 1 74 ? 7.261 0.433 -15.167 1.00 88.69 74 ASP A C 1
ATOM 538 O O . ASP A 1 74 ? 7.206 1.355 -14.351 1.00 88.69 74 ASP A O 1
ATOM 542 N N . ARG A 1 75 ? 7.003 -0.830 -14.810 1.00 89.94 75 ARG A N 1
ATOM 543 C CA . ARG A 1 75 ? 6.637 -1.190 -13.435 1.00 89.94 75 ARG A CA 1
ATOM 544 C C . ARG A 1 75 ? 7.777 -0.930 -12.463 1.00 89.94 75 ARG A C 1
ATOM 546 O O . ARG A 1 75 ? 7.527 -0.501 -11.339 1.00 89.94 75 ARG A O 1
ATOM 553 N N . LYS A 1 76 ? 9.016 -1.208 -12.869 1.00 87.56 76 LYS A N 1
ATOM 554 C CA . LYS A 1 76 ? 10.198 -1.052 -12.014 1.00 87.56 76 LYS A CA 1
ATOM 555 C C . LYS A 1 76 ? 10.492 0.428 -11.755 1.00 87.56 76 LYS A C 1
ATOM 557 O O . LYS A 1 76 ? 10.697 0.812 -10.603 1.00 87.56 76 LYS A O 1
ATOM 562 N N . THR A 1 77 ? 10.417 1.256 -12.797 1.00 91.38 77 THR A N 1
ATOM 563 C CA . THR A 1 77 ? 10.528 2.718 -12.702 1.00 91.38 77 THR A CA 1
ATOM 564 C C . THR A 1 77 ? 9.415 3.288 -11.831 1.00 91.38 77 THR A C 1
ATOM 566 O O . THR A 1 77 ? 9.688 4.015 -10.876 1.00 91.38 77 THR A O 1
ATOM 569 N N . PHE A 1 78 ? 8.169 2.873 -12.071 1.00 90.25 78 PHE A N 1
ATOM 570 C CA . PHE A 1 78 ? 7.028 3.303 -11.270 1.00 90.25 78 PHE A CA 1
ATOM 571 C C . PHE A 1 78 ? 7.144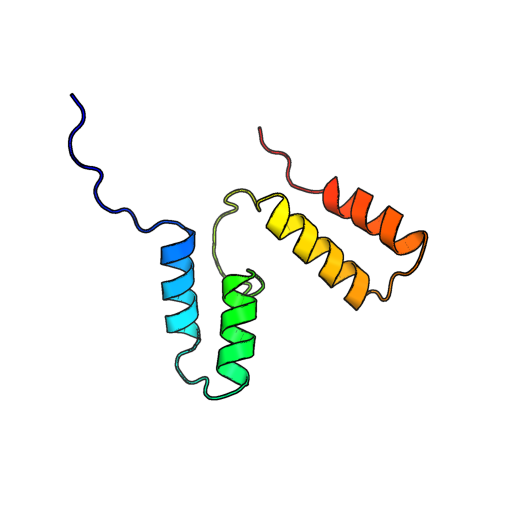 2.887 -9.801 1.00 90.25 78 PHE A C 1
ATOM 573 O O . PHE A 1 78 ? 6.944 3.719 -8.922 1.00 90.25 78 PHE A O 1
ATOM 580 N N . MET A 1 79 ? 7.513 1.636 -9.505 1.00 88.12 79 MET A N 1
ATOM 581 C CA . MET A 1 79 ? 7.719 1.188 -8.125 1.00 88.12 79 MET A CA 1
ATOM 582 C C . MET A 1 79 ? 8.842 1.968 -7.449 1.00 88.12 79 MET A C 1
ATOM 584 O O . MET A 1 79 ? 8.670 2.355 -6.300 1.00 88.12 79 MET A O 1
ATOM 588 N N . SER A 1 80 ? 9.961 2.243 -8.129 1.00 87.12 80 SER A N 1
ATOM 589 C CA . SER A 1 80 ? 11.038 3.034 -7.526 1.00 87.12 80 SER A CA 1
ATOM 590 C C . SER A 1 80 ? 10.599 4.467 -7.240 1.00 87.12 80 SER A C 1
ATOM 592 O O . SER A 1 80 ? 10.913 4.964 -6.162 1.00 87.12 80 SER A O 1
ATOM 594 N N . SER A 1 81 ? 9.884 5.116 -8.158 1.00 87.25 81 SER A N 1
ATOM 595 C CA . SER A 1 81 ? 9.372 6.474 -7.951 1.00 87.25 81 SER A CA 1
ATOM 596 C C . SER A 1 81 ? 8.303 6.501 -6.862 1.00 87.25 81 SER A C 1
ATOM 598 O O . SER A 1 81 ? 8.393 7.305 -5.944 1.00 87.25 81 SER A O 1
ATOM 600 N N . CYS A 1 82 ? 7.357 5.563 -6.874 1.00 85.56 82 CYS A N 1
ATOM 601 C CA . CYS A 1 82 ? 6.318 5.435 -5.854 1.00 85.56 82 CYS A CA 1
ATOM 602 C C . CYS A 1 82 ? 6.913 5.149 -4.463 1.00 85.56 82 CYS A C 1
ATOM 604 O O . CYS A 1 82 ? 6.522 5.768 -3.474 1.00 85.56 82 CYS A O 1
ATOM 606 N N . LEU A 1 83 ? 7.937 4.290 -4.379 1.00 81.12 83 LEU A N 1
ATOM 607 C CA . LEU A 1 83 ? 8.693 4.007 -3.154 1.00 81.12 83 LEU A CA 1
ATOM 608 C C . LEU A 1 83 ? 9.663 5.127 -2.744 1.00 81.12 83 LEU A C 1
ATOM 610 O O . LEU A 1 83 ? 10.094 5.125 -1.593 1.00 81.12 83 LEU A O 1
ATOM 614 N N . LYS A 1 84 ? 9.958 6.108 -3.601 1.00 77.12 84 LYS A N 1
ATOM 615 C CA . LYS A 1 84 ? 10.742 7.307 -3.249 1.00 77.12 84 LYS A CA 1
ATOM 616 C C . LYS A 1 84 ? 9.852 8.493 -2.856 1.00 77.12 84 LYS A C 1
ATOM 618 O O . LYS A 1 84 ? 10.162 9.165 -1.885 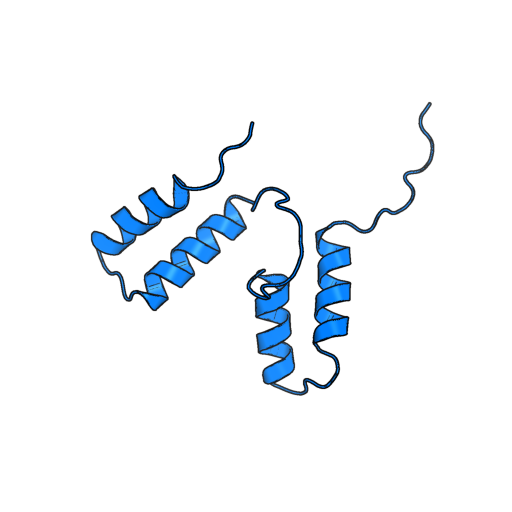1.00 77.12 84 LYS A O 1
ATOM 623 N N . ASN A 1 85 ? 8.686 8.662 -3.481 1.00 66.69 85 ASN A N 1
ATOM 624 C CA . ASN A 1 85 ? 7.735 9.759 -3.233 1.00 66.69 85 ASN A CA 1
ATOM 625 C C . ASN A 1 85 ? 6.813 9.547 -2.011 1.00 66.69 85 ASN A C 1
ATOM 627 O O . ASN A 1 85 ? 5.665 9.986 -2.013 1.00 66.69 85 ASN A O 1
ATOM 631 N N . ALA A 1 86 ? 7.289 8.885 -0.945 1.00 56.31 86 ALA A N 1
ATOM 632 C CA . ALA A 1 86 ? 6.570 9.054 0.326 1.00 56.31 86 ALA A CA 1
ATOM 633 C C . ALA A 1 86 ? 6.878 10.451 0.854 1.00 56.31 86 ALA A C 1
ATOM 635 O O . ALA A 1 86 ? 8.007 10.905 0.656 1.00 56.31 86 ALA A O 1
ATOM 636 N N . PRO A 1 87 ? 5.959 11.078 1.606 1.00 47.25 87 PRO A N 1
ATOM 637 C CA . PRO A 1 87 ? 6.368 12.072 2.580 1.00 47.25 87 PRO A CA 1
ATOM 638 C C . PRO A 1 87 ? 7.365 11.389 3.522 1.00 47.25 87 PRO A C 1
ATOM 640 O O . PRO A 1 87 ? 6.995 10.681 4.459 1.00 47.25 87 PRO A O 1
ATOM 643 N N . ALA A 1 88 ? 8.648 11.536 3.210 1.00 38.12 88 ALA A N 1
ATOM 644 C CA . ALA A 1 88 ? 9.698 11.381 4.180 1.00 38.12 88 ALA A CA 1
ATOM 645 C C . ALA A 1 88 ? 9.393 12.437 5.233 1.00 38.12 88 ALA A C 1
ATOM 647 O O . ALA A 1 88 ? 9.420 13.632 4.951 1.00 38.12 88 ALA A O 1
ATOM 648 N N . THR A 1 89 ? 9.029 12.010 6.428 1.00 34.72 89 THR A N 1
ATOM 649 C CA . THR A 1 89 ? 9.270 12.857 7.586 1.00 34.72 89 THR A CA 1
ATOM 650 C C . THR A 1 89 ? 10.148 12.069 8.545 1.00 34.72 89 THR A C 1
ATOM 652 O O . THR A 1 89 ? 9.839 10.887 8.775 1.00 34.72 89 THR A O 1
ATOM 655 N N . PRO A 1 90 ? 11.244 12.684 9.034 1.00 43.00 90 PRO A N 1
ATOM 656 C CA . PRO A 1 90 ? 12.125 12.096 10.040 1.00 43.00 90 PRO A CA 1
ATOM 657 C C . PRO A 1 90 ? 11.335 11.530 11.230 1.00 43.00 90 PRO A C 1
ATOM 659 O O . PRO A 1 90 ? 10.202 11.993 11.512 1.00 43.00 90 PRO A O 1
#

Secondary structure (DSSP, 8-state):
-------PPPHHHHHHHHHHHHTTT--THHHHHHHHHHHHT-S-S--------HHHHHHHHHHHHHHTT--HHHHHHHHHHHHH-S----

pLDDT: mean 71.09, std 16.52, range [34.72, 91.38]

Sequence (90 aa):
MTGPAAKTPTPQQQRMSDCNKQATGKKGDDRKTFMSSCLKGQTTAMAAPTKMTQQQKMTSCNADAKTKALKGADRKTFMSSCLKNAPATP

Foldseek 3Di:
DDDDPDCPPDPLRVLLVVLVVVLVVPDDPRSVVSSVCSSLPVPPDDDDCPDCPLVSQLVVLVVVCVVVVPDDPRSVVSSVVSSVPDPDDD